Protein AF-A0AAD5GY73-F1 (afdb_monomer_lite)

Secondary structure (DSSP, 8-state):
-HHHHHHHHHHTT--HHHHHHHHHTT---HHHHHHHHHHHHHHHHTTTTTTT--------------------------------------------S----S-HHHHHHHHHHHHHHT-

Foldseek 3Di:
DLVVLLVVLVVVVDDSVVLVVCVVVVPDDPSVVSSVVVVVVVVVVVCDVPVPPPPPPPPPPDDDDDDDDDDDDDDPPPDDPPDDPPPPPPPPPDDDPDDDPDDPVVVVVVVVVVVVVVD

pLDDT: mean 73.03, std 24.09, range [31.12, 97.94]

Sequence (119 aa):
TDEDILLEVVKMGFDRDTLIESLRNRVQNEGTVAYYLLLDNRFRNSSGYLGAEFQKPMDGLNRNEAAALMMPQRPSAYMDYQGINIRSQVERKWALGLQSRAHPREIMTEVLKALQELN

Radius of gyration: 26.93 Å; chains: 1; bounding box: 74×23×63 Å

Organism: Ambrosia artemisiifolia (NCBI:txid4212)

InterPro domains:
  IPR015940 Ubiquitin-associated domain [PF00627] (2-37)
  IPR015940 Ubiquitin-associated domain [PS50030] (1-40)
  IPR028375 KA1 domain/Ssp2, C-terminal [SSF103243] (36-119)

Structure (mmCIF, N/CA/C/O backbone):
data_AF-A0AAD5GY73-F1
#
_entry.id   AF-A0AAD5GY73-F1
#
loop_
_atom_site.group_PDB
_atom_site.id
_atom_site.type_symbol
_atom_site.label_atom_id
_atom_site.label_alt_id
_atom_site.label_comp_id
_atom_site.label_asym_id
_atom_site.label_entity_id
_atom_site.label_seq_id
_atom_site.pdbx_PDB_ins_code
_atom_site.Cartn_x
_atom_site.Cartn_y
_atom_site.Cartn_z
_atom_site.occupancy
_atom_site.B_iso_or_equiv
_atom_site.auth_seq_id
_atom_site.auth_comp_id
_atom_site.auth_asym_id
_atom_site.auth_atom_id
_atom_site.pdbx_PDB_model_num
ATOM 1 N N . THR A 1 1 ? 16.796 6.023 -5.985 1.00 76.19 1 THR A N 1
ATOM 2 C CA . THR A 1 1 ? 16.312 7.192 -6.738 1.00 76.19 1 THR A CA 1
ATOM 3 C C . THR A 1 1 ? 15.272 6.761 -7.758 1.00 76.19 1 THR A C 1
ATOM 5 O O . THR A 1 1 ? 15.087 5.564 -7.952 1.00 76.19 1 THR A O 1
ATOM 8 N N . ASP A 1 2 ? 14.575 7.720 -8.370 1.00 83.56 2 ASP A N 1
ATOM 9 C CA . ASP A 1 2 ? 13.581 7.477 -9.428 1.00 83.56 2 ASP A CA 1
ATOM 10 C C . ASP A 1 2 ? 14.142 6.636 -10.591 1.00 83.56 2 ASP A C 1
ATOM 12 O O . ASP A 1 2 ? 13.517 5.681 -11.043 1.00 83.56 2 ASP A O 1
ATOM 16 N N . GLU A 1 3 ? 15.395 6.909 -10.965 1.00 89.00 3 GLU A N 1
ATOM 17 C CA . GLU A 1 3 ? 16.137 6.171 -11.994 1.00 89.00 3 GLU A CA 1
ATOM 18 C C . GLU A 1 3 ? 16.278 4.671 -11.695 1.00 89.00 3 GLU A C 1
ATOM 20 O O . GLU A 1 3 ? 16.225 3.864 -12.619 1.00 89.00 3 GLU A O 1
ATOM 25 N N . ASP A 1 4 ? 16.403 4.267 -10.424 1.00 90.06 4 ASP A N 1
ATOM 26 C CA . ASP A 1 4 ? 16.483 2.838 -10.081 1.00 90.06 4 ASP A CA 1
ATOM 27 C C . ASP A 1 4 ? 15.162 2.121 -10.388 1.00 90.06 4 ASP A C 1
ATOM 29 O O . ASP A 1 4 ? 15.168 0.984 -10.849 1.00 90.06 4 ASP A O 1
ATOM 33 N N . ILE A 1 5 ? 14.031 2.788 -10.127 1.00 90.94 5 ILE A N 1
ATOM 34 C CA . ILE A 1 5 ? 12.696 2.220 -10.355 1.00 90.94 5 ILE A CA 1
ATOM 35 C C . ILE A 1 5 ? 12.436 2.145 -11.857 1.00 90.94 5 ILE A C 1
ATOM 37 O O . ILE A 1 5 ? 11.963 1.124 -12.346 1.00 90.94 5 ILE A O 1
ATOM 41 N N . LEU A 1 6 ? 12.808 3.188 -12.606 1.00 93.75 6 LEU A N 1
ATOM 42 C CA . LEU A 1 6 ? 12.756 3.163 -14.068 1.00 93.75 6 LEU A CA 1
ATOM 43 C C . LEU A 1 6 ? 13.592 2.010 -14.634 1.00 93.75 6 LEU A C 1
ATOM 45 O O . LEU A 1 6 ? 13.108 1.272 -15.488 1.00 93.75 6 LEU A O 1
ATOM 49 N N . LEU A 1 7 ? 14.815 1.813 -14.134 1.00 94.25 7 LEU A N 1
ATOM 50 C CA . LEU A 1 7 ? 15.676 0.710 -14.559 1.00 94.25 7 LEU A CA 1
ATOM 51 C C . LEU A 1 7 ? 15.061 -0.659 -14.237 1.00 94.25 7 LEU A C 1
ATOM 53 O O . LEU A 1 7 ? 15.158 -1.584 -15.041 1.00 94.25 7 LEU A O 1
ATOM 57 N N . GLU A 1 8 ? 14.421 -0.795 -13.079 1.00 93.44 8 GLU A N 1
ATOM 58 C CA . GLU A 1 8 ? 13.760 -2.030 -12.664 1.00 93.44 8 GLU A CA 1
ATOM 59 C C . GLU A 1 8 ? 12.554 -2.364 -13.553 1.00 93.44 8 GLU A C 1
ATOM 61 O O . GLU A 1 8 ? 12.427 -3.503 -14.002 1.00 93.44 8 GLU A O 1
ATOM 66 N N . VAL A 1 9 ? 11.736 -1.368 -13.902 1.00 93.75 9 VAL A N 1
ATOM 67 C CA . VAL A 1 9 ? 10.637 -1.532 -14.866 1.00 93.75 9 VAL A CA 1
ATOM 68 C C . VAL A 1 9 ? 11.188 -1.899 -16.248 1.00 93.75 9 VAL A C 1
ATOM 70 O O . VAL A 1 9 ? 10.699 -2.831 -16.879 1.00 93.75 9 VAL A O 1
ATOM 73 N N . VAL A 1 10 ? 12.268 -1.260 -16.703 1.00 95.38 10 VAL A N 1
ATOM 74 C CA . VAL A 1 10 ? 12.910 -1.612 -17.983 1.00 95.38 10 VAL A CA 1
ATOM 75 C C . VAL A 1 10 ? 13.438 -3.052 -17.973 1.00 95.38 10 VAL A C 1
ATOM 77 O O . VAL A 1 10 ? 13.266 -3.791 -18.942 1.00 95.38 10 VA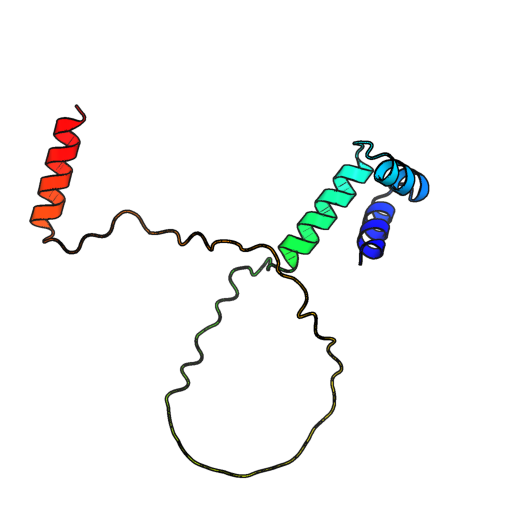L A O 1
ATOM 80 N N . LYS A 1 11 ? 14.006 -3.508 -16.851 1.00 95.38 11 LYS A N 1
ATOM 81 C CA . LYS A 1 11 ? 14.462 -4.896 -16.675 1.00 95.38 11 LYS A CA 1
ATOM 82 C C . LYS A 1 11 ? 13.317 -5.916 -16.745 1.00 95.38 11 LYS A C 1
ATOM 84 O O . LYS A 1 11 ? 13.561 -7.060 -17.123 1.00 95.38 11 LYS A O 1
ATOM 89 N N . MET A 1 12 ? 12.087 -5.521 -16.416 1.00 92.81 12 MET A N 1
ATOM 90 C CA . MET A 1 12 ? 10.889 -6.358 -16.576 1.00 92.81 12 MET A CA 1
ATOM 91 C C . MET A 1 12 ? 10.414 -6.466 -18.037 1.00 92.81 12 MET A C 1
ATOM 93 O O . MET A 1 12 ? 9.468 -7.201 -18.308 1.00 92.81 12 MET A O 1
ATOM 97 N N . GLY A 1 13 ? 11.082 -5.788 -18.976 1.00 93.81 13 GLY A N 1
ATOM 98 C CA . GLY A 1 13 ? 10.814 -5.878 -20.413 1.00 93.81 13 GLY A CA 1
ATOM 99 C C . GLY A 1 13 ? 10.043 -4.692 -20.990 1.00 93.81 13 GLY A C 1
ATOM 100 O O . GLY A 1 13 ? 9.653 -4.739 -22.154 1.00 93.81 13 GLY A O 1
ATOM 101 N N . PHE A 1 14 ? 9.823 -3.634 -20.208 1.00 95.50 14 PHE A N 1
ATOM 102 C CA . PHE A 1 14 ? 9.206 -2.407 -20.703 1.00 95.50 14 PHE A CA 1
ATOM 103 C C . PHE A 1 14 ? 10.235 -1.516 -21.411 1.00 95.50 14 PHE A C 1
ATOM 105 O O . PHE A 1 14 ? 11.370 -1.371 -20.959 1.00 95.50 14 PHE A O 1
ATOM 112 N N . ASP A 1 15 ? 9.830 -0.882 -22.510 1.00 96.06 15 ASP A N 1
ATOM 113 C CA . ASP A 1 15 ? 10.675 0.085 -23.209 1.00 96.06 15 ASP A CA 1
ATOM 114 C C . ASP A 1 15 ? 10.811 1.393 -22.412 1.00 96.06 15 ASP A C 1
ATOM 116 O O . ASP A 1 15 ? 9.823 1.940 -21.908 1.00 96.06 15 ASP A O 1
ATOM 120 N N . ARG A 1 16 ? 12.042 1.907 -22.308 1.00 94.19 16 ARG A N 1
ATOM 121 C CA . ARG A 1 16 ? 12.352 3.083 -21.483 1.00 94.19 16 ARG A CA 1
ATOM 122 C C . ARG A 1 16 ? 11.715 4.349 -22.042 1.00 94.19 16 ARG A C 1
ATOM 124 O O . ARG A 1 16 ? 11.137 5.122 -21.279 1.00 94.19 16 ARG A O 1
ATOM 131 N N . ASP A 1 17 ? 11.836 4.570 -23.344 1.00 95.44 17 ASP A N 1
ATOM 132 C CA . ASP A 1 17 ? 11.387 5.810 -23.977 1.00 95.44 17 ASP A CA 1
ATOM 133 C C . ASP A 1 17 ? 9.856 5.892 -23.957 1.00 95.44 17 ASP A C 1
ATOM 135 O O . ASP A 1 17 ? 9.285 6.908 -23.549 1.00 95.44 17 ASP A O 1
ATOM 139 N N . THR A 1 18 ? 9.198 4.768 -24.247 1.00 94.38 18 THR A N 1
ATOM 140 C CA . THR A 1 18 ? 7.744 4.605 -24.143 1.00 94.38 18 THR A CA 1
ATOM 141 C C . THR A 1 18 ? 7.252 4.812 -22.709 1.00 94.38 18 THR A C 1
ATOM 143 O O . THR A 1 18 ? 6.242 5.487 -22.488 1.00 94.38 18 THR A O 1
ATOM 146 N N . LEU A 1 19 ? 7.954 4.265 -21.707 1.00 94.75 19 LEU A N 1
ATOM 147 C CA . LEU A 1 19 ? 7.605 4.450 -20.296 1.00 94.75 19 LEU A CA 1
ATOM 148 C C . LEU A 1 19 ? 7.707 5.921 -19.877 1.00 94.75 19 LEU A C 1
ATOM 150 O O . LEU A 1 19 ? 6.789 6.440 -19.242 1.00 94.75 19 LEU A O 1
ATOM 154 N N . ILE A 1 20 ? 8.788 6.608 -20.249 1.00 95.12 20 ILE A N 1
ATOM 155 C CA . ILE A 1 20 ? 9.002 8.023 -19.912 1.00 95.12 20 ILE A CA 1
ATOM 156 C C . ILE A 1 20 ? 7.937 8.904 -20.561 1.00 95.12 20 ILE A C 1
ATOM 158 O O . ILE A 1 20 ? 7.370 9.777 -19.898 1.00 95.12 20 ILE A O 1
ATOM 162 N N . GLU A 1 21 ? 7.627 8.667 -21.835 1.00 96.44 21 GLU A N 1
ATOM 163 C CA . GLU A 1 21 ? 6.556 9.378 -22.530 1.00 96.44 21 GLU A CA 1
ATOM 164 C C . GLU A 1 21 ? 5.202 9.142 -21.848 1.00 96.44 21 GLU A C 1
ATOM 166 O O . GLU A 1 21 ? 4.450 10.087 -21.596 1.00 96.44 21 GLU A O 1
ATOM 171 N N . SER A 1 22 ? 4.924 7.897 -21.462 1.00 96.12 22 SER A N 1
ATOM 172 C CA . SER A 1 22 ? 3.695 7.524 -20.759 1.00 96.12 22 SER A CA 1
ATOM 173 C C . SER A 1 22 ? 3.575 8.203 -19.395 1.00 96.12 22 SER A C 1
ATOM 175 O O . SER A 1 22 ? 2.512 8.731 -19.065 1.00 96.12 22 SER A O 1
ATOM 177 N N . LEU A 1 23 ? 4.664 8.254 -18.621 1.00 94.81 23 LEU A N 1
ATOM 178 C CA . LEU A 1 23 ? 4.715 8.946 -17.330 1.00 94.81 23 LEU A CA 1
ATOM 179 C C . LEU A 1 23 ? 4.522 10.458 -17.496 1.00 94.81 23 LEU A C 1
ATOM 181 O O . LEU A 1 23 ? 3.749 11.066 -16.751 1.00 94.81 23 LEU A O 1
ATOM 185 N N . ARG A 1 24 ? 5.163 11.064 -18.504 1.00 95.19 24 ARG A N 1
ATOM 186 C CA . ARG A 1 24 ? 5.027 12.496 -18.810 1.00 95.19 24 ARG A CA 1
ATOM 187 C C . ARG A 1 24 ? 3.596 12.860 -19.203 1.00 95.19 24 ARG A C 1
ATOM 189 O O . ARG A 1 24 ? 3.081 13.882 -18.752 1.00 95.19 24 ARG A O 1
ATOM 196 N N . ASN A 1 25 ? 2.955 12.011 -20.001 1.00 95.88 25 ASN A N 1
ATOM 197 C CA . ASN A 1 25 ? 1.593 12.208 -20.496 1.00 95.88 25 ASN A CA 1
ATOM 198 C C . ASN A 1 25 ? 0.511 11.679 -19.534 1.00 95.88 25 ASN A C 1
ATOM 200 O O . ASN A 1 25 ? -0.675 11.814 -19.824 1.00 95.88 25 ASN A O 1
ATOM 204 N N . ARG A 1 26 ? 0.899 11.098 -18.385 1.00 91.69 26 ARG A N 1
ATOM 205 C CA . ARG A 1 26 ? 0.002 10.467 -17.395 1.00 91.69 26 ARG A CA 1
ATOM 206 C C . ARG A 1 26 ? -0.922 9.401 -17.999 1.00 91.69 26 ARG A C 1
ATOM 208 O O . ARG A 1 26 ? -2.068 9.246 -17.577 1.00 91.69 26 ARG A O 1
ATOM 215 N N . VAL A 1 27 ? -0.419 8.668 -18.987 1.00 94.94 27 VAL A N 1
ATOM 216 C CA . VAL A 1 27 ? -1.139 7.565 -19.630 1.00 94.94 27 VAL A CA 1
ATOM 217 C C . VAL A 1 27 ? -1.165 6.373 -18.680 1.00 94.94 27 VAL A C 1
ATOM 219 O O . VAL A 1 27 ? -0.131 5.996 -18.147 1.00 94.94 27 VAL A O 1
ATOM 222 N N . GLN A 1 28 ? -2.334 5.765 -18.478 1.00 93.31 28 GLN A N 1
ATOM 223 C CA . GLN A 1 28 ? -2.477 4.572 -17.642 1.00 93.31 28 GLN A CA 1
ATOM 224 C C . GLN A 1 28 ? -2.273 3.308 -18.478 1.00 93.31 28 GLN A C 1
ATOM 226 O O . GLN A 1 28 ? -3.211 2.774 -19.064 1.00 93.31 28 GLN A O 1
ATOM 231 N N . ASN A 1 29 ? -1.034 2.839 -18.538 1.00 93.94 29 ASN A N 1
ATOM 232 C CA . ASN A 1 29 ? -0.668 1.568 -19.161 1.00 93.94 29 ASN A CA 1
ATOM 233 C C . ASN A 1 29 ? 0.101 0.671 -18.183 1.00 93.94 29 ASN A C 1
ATOM 235 O O . ASN A 1 29 ? 0.492 1.107 -17.098 1.00 93.94 29 ASN A O 1
ATOM 239 N N . GLU A 1 30 ? 0.331 -0.580 -18.576 1.00 95.38 30 GLU A N 1
ATOM 240 C CA . GLU A 1 30 ? 0.990 -1.591 -17.739 1.00 95.38 30 GLU A CA 1
ATOM 241 C C . GLU A 1 30 ? 2.347 -1.118 -17.190 1.00 95.38 30 GLU A C 1
ATOM 243 O O . GLU A 1 30 ? 2.632 -1.328 -16.013 1.00 95.38 30 GLU A O 1
ATOM 248 N N . GLY A 1 31 ? 3.135 -0.389 -17.991 1.00 93.88 31 GLY A N 1
ATOM 249 C CA . GLY A 1 31 ? 4.429 0.156 -17.570 1.00 93.88 31 GLY A CA 1
ATOM 250 C C . GLY A 1 31 ? 4.306 1.219 -16.475 1.00 93.88 31 GLY A C 1
ATOM 251 O O . GLY A 1 31 ? 5.016 1.166 -15.471 1.00 93.88 31 GLY A O 1
ATOM 252 N N . THR A 1 32 ? 3.369 2.162 -16.613 1.00 95.38 32 THR A N 1
ATOM 253 C CA . THR A 1 32 ? 3.127 3.180 -15.571 1.00 95.38 32 THR A CA 1
ATOM 254 C C . THR A 1 32 ? 2.554 2.584 -14.288 1.00 95.38 32 THR A C 1
ATOM 256 O O . THR A 1 32 ? 2.917 3.021 -13.196 1.00 95.38 32 THR A O 1
ATOM 259 N N . VAL A 1 33 ? 1.704 1.556 -14.397 1.00 95.12 33 VAL A N 1
ATOM 260 C CA . VAL A 1 33 ? 1.183 0.827 -13.234 1.00 95.12 33 VAL A CA 1
ATOM 261 C C . VAL A 1 33 ? 2.325 0.109 -12.516 1.00 95.12 33 VAL A C 1
ATOM 263 O O . VAL A 1 33 ? 2.457 0.259 -11.303 1.00 95.12 33 VAL A O 1
ATOM 266 N N . ALA A 1 34 ? 3.190 -0.598 -13.250 1.00 94.50 34 ALA A N 1
ATOM 267 C CA . ALA A 1 34 ? 4.370 -1.251 -12.687 1.00 94.50 34 ALA A CA 1
ATOM 268 C C . ALA A 1 34 ? 5.297 -0.247 -11.980 1.00 94.50 34 ALA A C 1
ATOM 270 O O . ALA A 1 34 ? 5.700 -0.480 -10.839 1.00 94.50 34 ALA A O 1
ATOM 271 N N . TYR A 1 35 ? 5.561 0.903 -12.607 1.00 94.44 35 TYR 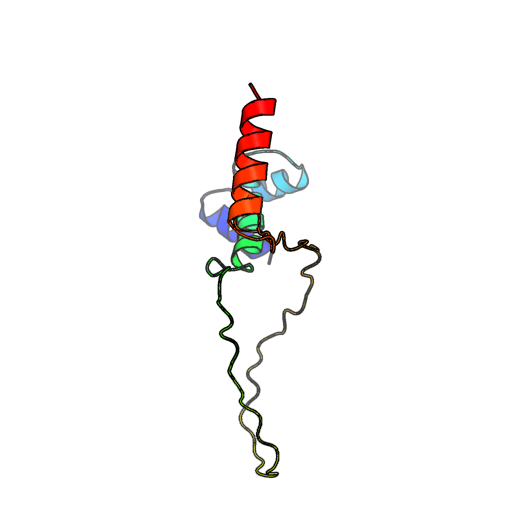A N 1
ATOM 272 C CA . TYR A 1 35 ? 6.355 1.983 -12.018 1.00 94.44 35 TYR A CA 1
ATOM 273 C C . TYR A 1 35 ? 5.764 2.484 -10.691 1.00 94.44 35 TYR A C 1
ATOM 275 O O . TYR A 1 35 ? 6.471 2.531 -9.684 1.00 94.44 35 TYR A O 1
ATOM 283 N N . TYR A 1 36 ? 4.468 2.815 -10.647 1.00 92.62 36 TYR A N 1
ATOM 284 C CA . TYR A 1 36 ? 3.849 3.329 -9.421 1.00 92.62 36 TYR A CA 1
ATOM 285 C C . TYR A 1 36 ? 3.738 2.273 -8.318 1.00 92.62 36 TYR A C 1
ATOM 287 O O . TYR A 1 36 ? 3.864 2.613 -7.142 1.00 92.62 36 TYR A O 1
ATOM 295 N N . LEU A 1 37 ? 3.544 1.001 -8.676 1.00 91.44 37 LEU A N 1
ATOM 296 C CA . LEU A 1 37 ? 3.559 -0.099 -7.712 1.00 91.44 37 LEU A CA 1
ATOM 297 C C . LEU A 1 37 ? 4.943 -0.277 -7.082 1.00 91.44 37 LEU A C 1
ATOM 299 O O . LEU A 1 37 ? 5.033 -0.396 -5.863 1.00 91.44 37 LEU A O 1
ATOM 303 N N . LEU A 1 38 ? 6.016 -0.253 -7.878 1.00 89.88 38 LEU A N 1
ATOM 304 C CA . LEU A 1 38 ? 7.388 -0.323 -7.363 1.00 89.88 38 LEU A CA 1
ATOM 305 C C . LEU A 1 38 ? 7.748 0.913 -6.534 1.00 89.88 38 LEU A C 1
ATOM 307 O O . LEU A 1 38 ? 8.400 0.793 -5.496 1.00 89.88 38 LEU A O 1
ATOM 311 N N . LEU A 1 39 ? 7.274 2.091 -6.945 1.00 87.94 39 LEU A N 1
ATOM 312 C CA . LEU A 1 39 ? 7.429 3.326 -6.186 1.00 87.94 39 LEU A CA 1
ATOM 313 C C . LEU A 1 39 ? 6.766 3.217 -4.804 1.00 87.94 39 LEU A C 1
ATOM 315 O O . LEU A 1 39 ? 7.439 3.445 -3.798 1.00 87.94 39 LEU A O 1
ATOM 319 N N . ASP A 1 40 ? 5.492 2.813 -4.730 1.00 84.06 40 ASP A N 1
ATOM 320 C CA . ASP A 1 40 ? 4.779 2.607 -3.456 1.00 84.06 40 ASP A CA 1
ATOM 321 C C . ASP A 1 40 ? 5.441 1.514 -2.606 1.00 84.06 40 ASP A C 1
ATOM 323 O O . ASP A 1 40 ? 5.641 1.690 -1.402 1.00 84.06 40 ASP A O 1
ATOM 327 N N . ASN A 1 41 ? 5.866 0.418 -3.242 1.00 81.31 41 ASN A N 1
ATOM 328 C CA . ASN A 1 41 ? 6.567 -0.679 -2.587 1.00 81.31 41 ASN A CA 1
ATOM 329 C C . ASN A 1 41 ? 7.887 -0.206 -1.967 1.00 81.31 41 ASN A C 1
ATOM 331 O O . ASN A 1 41 ? 8.171 -0.548 -0.830 1.00 81.31 41 ASN A O 1
ATOM 335 N N . ARG A 1 42 ? 8.659 0.660 -2.629 1.00 77.75 42 ARG A N 1
ATOM 336 C CA . ARG A 1 42 ? 9.903 1.195 -2.057 1.00 77.75 42 ARG A CA 1
ATOM 337 C C . ARG A 1 42 ? 9.654 2.062 -0.823 1.00 77.75 42 ARG A C 1
ATOM 339 O O . ARG A 1 42 ? 10.420 1.962 0.131 1.00 77.75 42 ARG A O 1
ATOM 346 N N . PHE A 1 43 ? 8.583 2.860 -0.811 1.00 67.69 43 PHE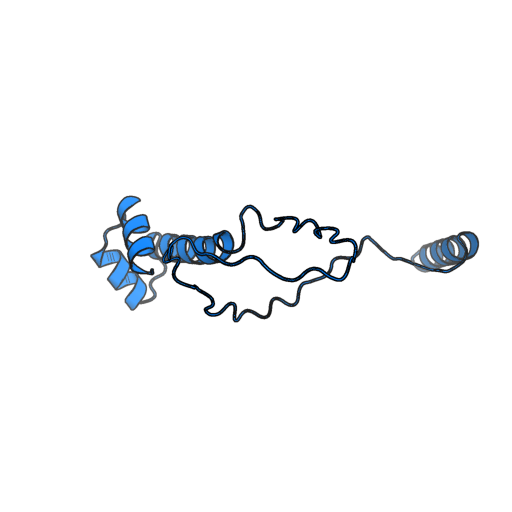 A N 1
ATOM 347 C CA . PHE A 1 43 ? 8.178 3.644 0.365 1.00 67.69 43 PHE A CA 1
ATOM 348 C C . PHE A 1 43 ? 7.595 2.781 1.494 1.00 67.69 43 PHE A C 1
ATOM 350 O O . PHE A 1 43 ? 7.719 3.133 2.667 1.00 67.69 43 PHE A O 1
ATOM 357 N N . ARG A 1 44 ? 6.977 1.641 1.166 1.00 62.94 44 ARG A N 1
ATOM 358 C CA . ARG A 1 44 ? 6.516 0.648 2.147 1.00 62.94 44 ARG A CA 1
ATOM 359 C C . ARG A 1 44 ? 7.633 -0.258 2.654 1.00 62.94 44 ARG A C 1
ATOM 361 O O . ARG A 1 44 ? 7.600 -0.640 3.812 1.00 62.94 44 ARG A O 1
ATOM 368 N N . ASN A 1 45 ? 8.630 -0.574 1.839 1.00 53.03 45 ASN A N 1
ATOM 369 C CA . ASN A 1 45 ? 9.721 -1.478 2.198 1.00 53.03 45 ASN A CA 1
ATOM 370 C C . ASN A 1 45 ? 10.832 -0.764 2.972 1.00 53.03 45 ASN A C 1
ATOM 372 O O . ASN A 1 45 ? 11.513 -1.412 3.763 1.00 53.03 45 ASN A O 1
ATOM 376 N N . SER A 1 46 ? 10.985 0.558 2.815 1.00 50.91 46 SER A N 1
ATOM 377 C CA . SER A 1 46 ? 11.703 1.380 3.802 1.00 50.91 46 SER A CA 1
ATOM 378 C C . SER A 1 46 ? 10.924 1.521 5.117 1.00 50.91 46 SER A C 1
ATOM 380 O O . SER A 1 46 ? 11.523 1.777 6.154 1.00 50.91 46 SER A O 1
ATOM 382 N N . SER A 1 47 ? 9.611 1.269 5.098 1.00 51.19 47 SER A N 1
ATOM 383 C CA . SER A 1 47 ? 8.771 1.012 6.272 1.00 51.19 47 SER A CA 1
ATOM 384 C C . SER A 1 47 ? 8.683 -0.495 6.564 1.00 51.19 47 SER A C 1
ATOM 386 O O . SER A 1 47 ? 7.600 -1.011 6.810 1.00 51.19 47 SER A O 1
ATOM 388 N N . GLY A 1 48 ? 9.810 -1.209 6.501 1.00 49.81 48 GLY A N 1
ATOM 389 C CA . GLY A 1 48 ? 9.960 -2.562 7.029 1.00 49.81 48 GLY A CA 1
ATOM 390 C C . GLY A 1 48 ? 8.952 -3.600 6.510 1.00 49.81 48 GLY A C 1
ATOM 391 O O . GLY A 1 48 ? 7.841 -3.752 7.010 1.00 49.81 48 GLY A O 1
ATOM 392 N N . TYR A 1 49 ? 9.423 -4.521 5.671 1.00 49.38 49 TYR A N 1
ATOM 393 C CA . TYR A 1 49 ? 8.894 -5.898 5.715 1.00 49.38 49 TYR A CA 1
ATOM 394 C C . TYR A 1 49 ? 9.168 -6.561 7.092 1.00 49.38 49 TYR A C 1
ATOM 396 O O . TYR A 1 49 ? 8.604 -7.594 7.440 1.00 49.38 49 TYR A O 1
ATOM 404 N N . LEU A 1 50 ? 9.992 -5.889 7.904 1.00 48.53 50 LEU A N 1
ATOM 405 C CA . LEU A 1 50 ? 10.090 -5.960 9.355 1.00 48.53 50 LEU A CA 1
ATOM 406 C C . LEU A 1 50 ? 9.428 -4.724 10.011 1.00 48.53 50 LEU A C 1
ATOM 408 O O . LEU A 1 50 ? 9.999 -4.091 10.882 1.00 48.53 50 LEU A O 1
ATOM 412 N N . GLY A 1 51 ? 8.211 -4.339 9.618 1.00 50.66 51 GLY A N 1
ATOM 413 C CA . GLY A 1 51 ? 7.465 -3.221 10.232 1.00 50.66 51 GLY A CA 1
ATOM 414 C C . GLY A 1 51 ? 7.114 -3.462 11.709 1.00 50.66 51 GLY A C 1
ATOM 415 O O . GLY A 1 51 ? 6.500 -2.626 12.363 1.00 50.66 51 GLY A O 1
ATOM 416 N N . ALA A 1 52 ? 7.517 -4.624 12.224 1.00 54.62 52 ALA A N 1
ATOM 417 C CA . ALA A 1 52 ? 7.645 -4.957 13.626 1.00 54.62 52 ALA A CA 1
ATOM 418 C C . ALA A 1 52 ? 9.107 -5.310 13.953 1.00 54.62 52 ALA A C 1
ATOM 420 O O . ALA A 1 52 ? 9.388 -6.383 14.487 1.00 54.62 52 ALA A O 1
ATOM 421 N N . GLU A 1 53 ? 10.070 -4.441 13.658 1.00 50.84 53 GLU A N 1
ATOM 422 C CA . GLU A 1 53 ? 11.285 -4.446 14.461 1.00 50.84 53 GLU A CA 1
ATOM 423 C C . GLU A 1 53 ? 10.888 -4.009 15.864 1.00 50.84 53 GLU A C 1
ATOM 425 O O . GLU A 1 53 ? 10.744 -2.830 16.180 1.00 50.84 53 GLU A O 1
ATOM 430 N N . PHE A 1 54 ? 10.609 -5.015 16.694 1.00 52.91 54 PHE A N 1
ATOM 431 C CA . PHE A 1 54 ? 10.442 -4.854 18.123 1.00 52.91 54 PHE A CA 1
ATOM 432 C C . PHE A 1 54 ? 11.751 -4.240 18.621 1.00 52.91 54 PHE A C 1
ATOM 434 O O . PHE A 1 54 ? 12.746 -4.942 18.816 1.00 52.91 54 PHE A O 1
ATOM 441 N N . GLN A 1 55 ? 11.778 -2.918 18.788 1.00 52.59 55 GLN A N 1
ATOM 442 C CA . GLN A 1 55 ? 12.814 -2.260 19.564 1.00 52.59 55 GLN A CA 1
ATOM 443 C C . GLN A 1 55 ? 12.625 -2.759 20.988 1.00 52.59 55 GLN A C 1
ATOM 445 O O . GLN A 1 55 ? 11.829 -2.222 21.756 1.00 52.59 55 GLN A O 1
ATOM 450 N N . LYS A 1 56 ? 13.296 -3.869 21.312 1.00 49.66 56 LYS A N 1
ATOM 451 C CA . LYS A 1 56 ? 13.394 -4.353 22.679 1.00 49.66 56 LYS A CA 1
ATOM 452 C C . LYS A 1 56 ? 13.898 -3.159 23.489 1.00 49.66 56 LYS A C 1
ATOM 454 O O . LYS A 1 56 ? 14.995 -2.688 23.177 1.00 49.66 56 LYS A O 1
ATOM 459 N N . PRO A 1 57 ? 13.124 -2.629 24.455 1.00 57.62 57 PRO A N 1
ATOM 460 C CA . PRO A 1 57 ? 13.658 -1.618 25.343 1.00 57.62 57 PRO A CA 1
ATOM 461 C C . PRO A 1 57 ? 14.902 -2.249 25.959 1.00 57.62 57 PRO A C 1
ATOM 463 O O . PRO A 1 57 ? 14.826 -3.306 26.587 1.00 57.62 57 PRO A O 1
ATOM 466 N N . MET A 1 58 ? 16.074 -1.689 25.657 1.00 47.81 58 MET A N 1
ATOM 467 C CA . MET A 1 58 ? 17.263 -2.030 26.414 1.00 47.81 58 MET A CA 1
ATOM 468 C C . MET A 1 58 ? 16.931 -1.589 27.827 1.00 47.81 58 MET A C 1
ATOM 470 O O . MET A 1 58 ? 16.848 -0.390 28.095 1.00 47.81 58 MET A O 1
ATOM 474 N N . ASP A 1 59 ? 16.666 -2.562 28.694 1.00 47.88 59 ASP A N 1
ATOM 475 C CA . ASP A 1 59 ? 16.618 -2.383 30.134 1.00 47.88 59 ASP A CA 1
ATOM 476 C C . ASP A 1 59 ? 18.011 -1.919 30.582 1.00 47.88 59 ASP A C 1
ATOM 478 O O . ASP A 1 59 ? 18.847 -2.683 31.060 1.00 47.88 59 ASP A O 1
ATOM 482 N N . GLY A 1 60 ? 18.291 -0.637 30.360 1.00 43.41 60 GLY A N 1
ATOM 483 C CA . GLY A 1 60 ? 19.398 0.090 30.944 1.00 43.41 60 GLY A CA 1
ATOM 484 C C . GLY A 1 60 ? 19.003 0.437 32.364 1.00 43.41 60 GLY A C 1
ATOM 485 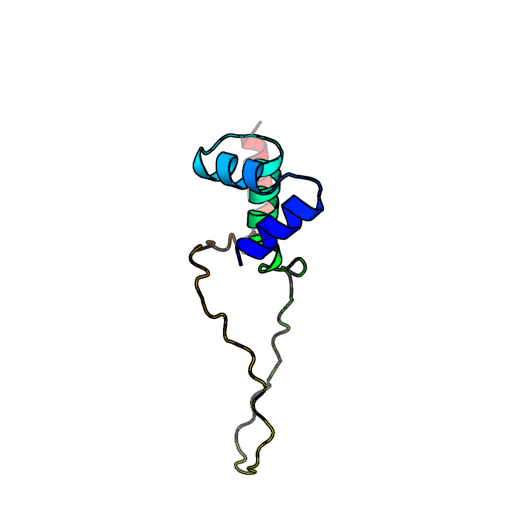O O . GLY A 1 60 ? 18.611 1.567 32.650 1.00 43.41 60 GLY A O 1
ATOM 486 N N . LEU A 1 61 ? 19.055 -0.565 33.241 1.00 41.16 61 LEU A N 1
ATOM 487 C CA . LEU A 1 61 ? 18.997 -0.353 34.675 1.00 41.16 61 LEU A CA 1
ATOM 488 C C . LEU A 1 61 ? 20.044 0.710 35.040 1.00 41.16 61 LEU A C 1
ATOM 490 O O . LEU A 1 61 ? 21.241 0.543 34.819 1.00 41.16 61 LEU A O 1
ATOM 494 N N . ASN A 1 62 ? 19.541 1.817 35.569 1.00 44.25 62 ASN A N 1
ATOM 495 C CA . ASN A 1 62 ? 20.264 2.963 36.093 1.00 44.25 62 ASN A CA 1
ATOM 496 C C . ASN A 1 62 ? 21.488 2.557 36.941 1.00 44.25 62 ASN A C 1
ATOM 498 O O . ASN A 1 62 ? 21.336 1.867 37.951 1.00 44.25 62 ASN A O 1
ATOM 502 N N . ARG A 1 63 ? 22.684 3.048 36.586 1.00 32.28 63 ARG A N 1
ATOM 503 C CA . ARG A 1 63 ? 23.756 3.277 37.562 1.00 32.28 63 ARG A CA 1
ATOM 504 C C . ARG A 1 63 ? 24.676 4.404 37.103 1.00 32.28 63 ARG A C 1
ATOM 506 O O . ARG A 1 63 ? 25.430 4.270 36.146 1.00 32.28 63 ARG A O 1
ATOM 513 N N . ASN A 1 64 ? 24.580 5.511 37.821 1.00 36.28 64 ASN A N 1
ATOM 514 C CA . ASN A 1 64 ? 25.444 6.674 37.714 1.00 36.28 64 ASN A CA 1
ATOM 515 C C . ASN A 1 64 ? 26.924 6.315 37.973 1.00 36.28 64 ASN A C 1
ATOM 517 O O . ASN A 1 64 ? 27.213 5.442 38.790 1.00 36.28 64 ASN A O 1
ATOM 521 N N . GLU A 1 65 ? 27.803 7.092 37.330 1.00 36.75 65 GLU A N 1
ATOM 522 C CA . GLU A 1 65 ? 29.238 7.298 37.607 1.00 36.75 65 GLU A CA 1
ATOM 523 C C . GLU A 1 65 ? 30.241 6.217 37.161 1.00 36.75 65 GLU A C 1
ATOM 525 O O . GLU A 1 65 ? 30.474 5.228 37.845 1.00 36.75 65 GLU A O 1
ATOM 530 N N . ALA A 1 66 ? 30.956 6.500 36.065 1.00 31.12 66 ALA A N 1
ATOM 531 C CA . ALA A 1 66 ? 32.422 6.601 36.076 1.00 31.12 66 ALA A CA 1
ATOM 532 C C . ALA A 1 66 ? 32.920 7.196 34.750 1.00 31.12 66 ALA A C 1
ATOM 534 O O . ALA A 1 66 ? 32.648 6.688 33.664 1.00 31.12 66 ALA A O 1
ATOM 535 N N . ALA A 1 67 ? 33.636 8.310 34.863 1.00 33.47 67 ALA A N 1
ATOM 536 C CA . ALA A 1 67 ? 34.315 8.982 33.773 1.00 33.47 67 ALA A CA 1
ATOM 537 C C . ALA A 1 67 ? 35.497 8.160 33.227 1.00 33.47 67 ALA A C 1
ATOM 539 O O . ALA A 1 67 ? 36.082 7.346 33.935 1.00 33.47 67 ALA A O 1
ATOM 540 N N . ALA A 1 68 ? 35.892 8.528 32.005 1.00 34.28 68 ALA A N 1
ATOM 541 C CA . ALA A 1 68 ? 37.144 8.208 31.324 1.00 34.28 68 ALA A CA 1
ATOM 542 C C . ALA A 1 68 ? 37.297 6.766 30.809 1.00 34.28 68 ALA A C 1
ATOM 544 O O . ALA A 1 68 ? 37.532 5.832 31.561 1.00 34.28 68 ALA A O 1
ATOM 545 N N . LEU A 1 69 ? 37.298 6.613 29.481 1.00 34.28 69 LEU A N 1
ATOM 546 C CA . LEU A 1 69 ? 38.544 6.474 28.720 1.00 34.28 69 LEU A CA 1
ATOM 547 C C . LEU A 1 69 ? 38.281 6.742 27.229 1.00 34.28 69 LEU A C 1
ATOM 549 O O . LEU A 1 69 ? 37.357 6.218 26.615 1.00 34.28 69 LEU A O 1
ATOM 553 N N . MET A 1 70 ? 39.106 7.627 26.681 1.00 31.92 70 MET A N 1
ATOM 554 C CA . MET A 1 70 ? 39.148 8.043 25.285 1.00 31.92 70 MET A CA 1
ATOM 555 C C . MET A 1 70 ? 39.710 6.918 24.401 1.00 31.92 70 MET A C 1
ATOM 557 O O . MET A 1 70 ? 40.635 6.236 24.835 1.00 31.92 70 MET A O 1
ATOM 561 N N . MET A 1 71 ? 39.237 6.811 23.151 1.00 36.03 71 MET A N 1
ATOM 562 C CA . MET A 1 71 ? 40.029 6.893 21.896 1.00 36.03 71 MET A CA 1
ATOM 563 C C . MET A 1 71 ? 39.415 6.098 20.711 1.00 36.03 71 MET A C 1
ATOM 565 O O . MET A 1 71 ? 38.595 5.208 20.921 1.00 36.03 71 MET A O 1
ATOM 569 N N . PRO A 1 72 ? 39.738 6.473 19.451 1.00 43.69 72 PRO A N 1
ATOM 570 C CA . PRO A 1 72 ? 38.784 6.577 18.346 1.00 43.69 72 PRO A CA 1
ATOM 571 C C . PRO A 1 72 ? 39.005 5.534 17.241 1.00 43.69 72 PRO A C 1
ATOM 573 O O . PRO A 1 72 ? 40.140 5.158 16.951 1.00 43.69 72 PRO A O 1
ATOM 576 N N . GLN A 1 73 ? 37.940 5.122 16.545 1.00 34.09 73 GLN A N 1
ATOM 577 C CA . GLN A 1 73 ? 38.055 4.274 15.352 1.00 34.09 73 GLN A CA 1
ATOM 578 C C . GLN A 1 73 ? 37.014 4.652 14.276 1.00 34.09 73 GLN A C 1
ATOM 580 O O . GLN A 1 73 ? 35.838 4.340 14.408 1.00 34.09 73 GLN A O 1
ATOM 585 N N . ARG A 1 74 ? 37.531 5.273 13.202 1.00 37.59 74 ARG A N 1
ATOM 586 C CA . ARG A 1 74 ? 37.061 5.385 11.797 1.00 37.59 74 ARG A CA 1
ATOM 587 C C . ARG A 1 74 ? 35.692 6.020 11.450 1.00 37.59 74 ARG A C 1
ATOM 589 O O . ARG A 1 74 ? 34.659 5.579 11.939 1.00 37.59 74 ARG A O 1
ATOM 596 N N . PRO A 1 75 ? 35.651 6.946 10.463 1.00 37.75 75 PRO A N 1
ATOM 597 C CA . PRO A 1 75 ? 34.402 7.399 9.862 1.00 37.75 75 PRO A CA 1
ATOM 598 C C . PRO A 1 75 ? 33.900 6.354 8.853 1.00 37.75 75 PRO A C 1
ATOM 600 O O . PRO A 1 75 ? 34.427 6.231 7.749 1.00 37.75 75 PRO A O 1
ATOM 603 N N . SER A 1 76 ? 32.875 5.592 9.233 1.00 36.84 76 SER A N 1
ATOM 604 C CA . SER A 1 76 ? 32.008 4.929 8.259 1.00 36.84 76 SER A CA 1
ATOM 605 C C . SER A 1 76 ? 31.009 5.972 7.772 1.00 36.84 76 SER A C 1
ATOM 607 O O . SER A 1 76 ? 30.120 6.382 8.517 1.00 36.84 76 SER A O 1
ATOM 609 N N . ALA A 1 77 ? 31.214 6.461 6.551 1.00 40.59 77 ALA A N 1
ATOM 610 C CA . ALA A 1 77 ? 30.303 7.363 5.864 1.00 40.59 77 ALA A CA 1
ATOM 611 C C . ALA A 1 77 ? 29.005 6.616 5.520 1.00 40.59 77 ALA A C 1
ATOM 613 O O . ALA A 1 77 ? 28.823 6.135 4.405 1.00 40.59 77 ALA A O 1
ATOM 614 N N . TYR A 1 78 ? 28.109 6.498 6.497 1.00 41.72 78 TYR A N 1
ATOM 615 C CA . TYR A 1 78 ? 26.709 6.191 6.250 1.00 41.72 78 TYR A CA 1
ATOM 616 C C . TYR A 1 78 ? 25.999 7.531 6.093 1.00 41.72 78 TYR A C 1
ATOM 618 O O . TYR A 1 78 ? 25.821 8.263 7.064 1.00 41.72 78 TYR A O 1
ATOM 626 N N . MET A 1 79 ? 25.693 7.892 4.846 1.00 44.06 79 MET A N 1
ATOM 627 C CA . MET A 1 79 ? 24.891 9.072 4.560 1.00 44.06 79 MET A CA 1
ATOM 628 C C . MET A 1 79 ? 23.532 8.923 5.236 1.00 44.06 79 MET A C 1
ATOM 630 O O . MET A 1 79 ? 22.768 7.992 4.980 1.00 44.06 79 MET A O 1
ATOM 634 N N . ASP A 1 80 ? 23.315 9.874 6.125 1.00 39.69 80 ASP A N 1
ATOM 635 C CA . ASP A 1 80 ? 22.100 10.212 6.821 1.00 39.69 80 ASP A CA 1
ATOM 636 C C . ASP A 1 80 ? 20.970 10.466 5.812 1.00 39.69 80 ASP A C 1
ATOM 638 O O . ASP A 1 80 ? 21.003 11.420 5.036 1.00 39.69 80 ASP A O 1
ATOM 642 N N . TYR A 1 81 ? 19.973 9.584 5.801 1.00 46.41 81 TYR A N 1
ATOM 643 C CA . TYR A 1 81 ? 18.666 9.874 5.216 1.00 46.41 81 TYR A CA 1
ATOM 644 C C . TYR A 1 81 ? 17.665 10.156 6.344 1.00 46.41 81 TYR A C 1
ATOM 646 O O . TYR A 1 81 ? 16.575 9.589 6.391 1.00 46.41 81 TYR A O 1
ATOM 654 N N . GLN A 1 82 ? 18.001 11.070 7.257 1.00 49.59 82 GLN A N 1
ATOM 655 C CA . GLN A 1 82 ? 17.003 11.875 7.958 1.00 49.59 82 GLN A CA 1
ATOM 656 C C . GLN A 1 82 ? 16.369 12.845 6.959 1.00 49.59 82 GLN A C 1
ATOM 658 O O . GLN A 1 82 ? 16.725 14.014 6.845 1.00 49.59 82 GLN A O 1
ATOM 663 N N . GLY A 1 83 ? 15.420 12.331 6.182 1.00 42.03 83 GLY A N 1
ATOM 664 C CA . GLY A 1 83 ? 14.765 13.097 5.138 1.00 42.03 83 GLY A CA 1
ATOM 665 C C . GLY A 1 83 ? 13.351 12.613 4.885 1.00 42.03 83 GLY A C 1
ATOM 666 O O . GLY A 1 83 ? 13.124 11.788 4.011 1.00 42.03 83 GLY A O 1
ATOM 667 N N . ILE A 1 84 ? 12.401 13.235 5.588 1.00 46.09 84 ILE A N 1
ATOM 668 C CA . ILE A 1 84 ? 11.023 13.413 5.114 1.00 46.09 84 ILE A CA 1
ATOM 669 C C . ILE A 1 84 ? 10.171 12.132 5.185 1.00 46.09 84 ILE A C 1
ATOM 671 O O . ILE A 1 84 ? 9.603 11.671 4.199 1.00 46.09 84 ILE A O 1
ATOM 675 N N . ASN A 1 85 ? 9.940 11.627 6.401 1.00 47.31 85 ASN A N 1
ATOM 676 C CA . ASN A 1 85 ? 8.682 10.931 6.685 1.00 47.31 85 ASN A CA 1
ATOM 677 C C . ASN A 1 85 ? 7.587 11.981 6.962 1.00 47.31 85 ASN A C 1
ATOM 679 O O . ASN A 1 85 ? 7.091 12.11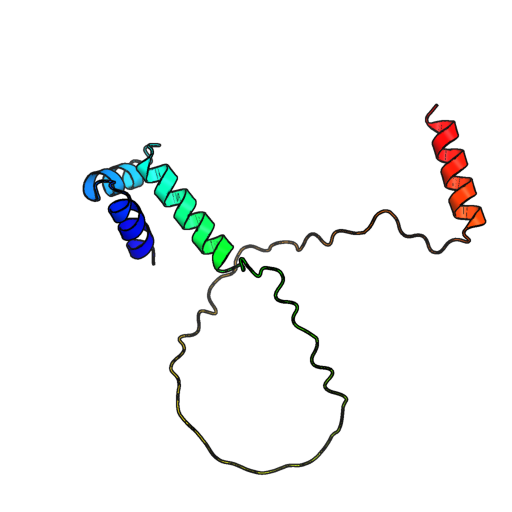7 8.076 1.00 47.31 85 ASN A O 1
ATOM 683 N N . ILE A 1 86 ? 7.238 12.788 5.949 1.00 46.81 86 ILE A N 1
ATOM 684 C CA . ILE A 1 86 ? 6.049 13.659 5.994 1.00 46.81 86 ILE A CA 1
ATOM 685 C C . ILE A 1 86 ? 4.861 12.851 5.478 1.00 46.81 86 ILE A C 1
ATOM 687 O O . ILE A 1 86 ? 4.191 13.175 4.502 1.00 46.81 86 ILE A O 1
ATOM 691 N N . ARG A 1 87 ? 4.590 11.753 6.168 1.00 47.22 87 ARG A N 1
ATOM 692 C CA . ARG A 1 87 ? 3.224 11.333 6.398 1.00 47.22 87 ARG A CA 1
ATOM 693 C C . ARG A 1 87 ? 3.138 11.193 7.898 1.00 47.22 87 ARG A C 1
ATOM 695 O O . ARG A 1 87 ? 3.678 10.255 8.464 1.00 47.22 87 ARG A O 1
ATOM 702 N N . SER A 1 88 ? 2.479 12.164 8.525 1.00 49.53 88 SER A N 1
ATOM 703 C CA . SER A 1 88 ? 1.842 11.984 9.825 1.00 49.53 88 SER A CA 1
ATOM 704 C C . SER A 1 88 ? 0.919 10.768 9.698 1.00 49.53 88 SER A C 1
ATOM 706 O O . SER A 1 88 ? -0.265 10.868 9.378 1.00 49.53 88 SER A O 1
ATOM 708 N N . GLN A 1 89 ? 1.500 9.575 9.815 1.00 55.50 89 GLN A N 1
ATOM 709 C CA . GLN A 1 89 ? 0.749 8.392 10.136 1.00 55.50 89 GLN A CA 1
ATOM 710 C C . GLN A 1 89 ? 0.351 8.629 11.577 1.00 55.50 89 GLN A C 1
ATOM 712 O O . GLN A 1 89 ? 1.143 8.446 12.495 1.00 55.50 89 GLN A O 1
ATOM 717 N N . VAL A 1 90 ? -0.872 9.117 11.765 1.00 54.56 90 VAL A N 1
ATOM 718 C CA . VAL A 1 90 ? -1.566 8.929 13.029 1.00 54.56 90 VAL A CA 1
ATOM 719 C C . VAL A 1 90 ? -1.512 7.427 13.269 1.00 54.56 90 VAL A C 1
ATOM 721 O O . VAL A 1 90 ? -2.219 6.670 12.597 1.00 54.56 90 VAL A O 1
ATOM 724 N N . GLU A 1 91 ? -0.596 6.991 14.132 1.00 57.44 91 GLU A N 1
ATOM 725 C CA . GLU A 1 91 ? -0.491 5.599 14.533 1.00 57.44 91 GLU A CA 1
ATOM 726 C C . GLU A 1 91 ? -1.853 5.214 15.092 1.00 57.44 91 GLU A C 1
ATOM 728 O O . GLU A 1 91 ? -2.261 5.631 16.180 1.00 57.44 91 GLU A O 1
ATOM 733 N N . ARG A 1 92 ? -2.617 4.461 14.302 1.00 70.19 92 ARG A N 1
ATOM 734 C CA . ARG A 1 92 ? -3.874 3.899 14.767 1.00 70.19 92 ARG A CA 1
ATOM 735 C C . ARG A 1 92 ? -3.513 2.828 15.783 1.00 70.19 92 ARG A C 1
ATOM 737 O O . ARG A 1 92 ? -3.187 1.700 15.422 1.00 70.19 92 ARG A O 1
ATOM 744 N N . LYS A 1 93 ? -3.550 3.204 17.060 1.00 79.81 93 LYS A N 1
ATOM 745 C CA . LYS A 1 93 ? -3.405 2.279 18.181 1.00 79.81 93 LYS A CA 1
ATOM 746 C C . LYS A 1 93 ? -4.664 1.422 18.235 1.00 79.81 93 LYS A C 1
ATOM 748 O O . LYS A 1 93 ? -5.708 1.866 18.707 1.00 79.81 93 LYS A O 1
ATOM 753 N N . TRP A 1 94 ? -4.575 0.210 17.700 1.00 84.81 94 TRP A N 1
ATOM 754 C CA . TRP A 1 94 ? -5.615 -0.795 17.876 1.00 84.81 94 TRP A CA 1
ATOM 755 C C . TRP A 1 94 ? -5.731 -1.151 19.361 1.00 84.81 94 TRP A C 1
ATOM 757 O O . TRP A 1 94 ? -4.723 -1.289 20.054 1.00 84.81 94 TRP A O 1
ATOM 767 N N . ALA A 1 95 ? -6.962 -1.305 19.841 1.00 84.94 95 ALA A N 1
ATOM 768 C CA . ALA A 1 95 ? -7.251 -1.854 21.159 1.00 84.94 95 ALA A CA 1
ATOM 769 C C . ALA A 1 95 ? -7.850 -3.254 20.998 1.00 84.94 95 ALA A C 1
ATOM 771 O O . ALA A 1 95 ? -8.604 -3.514 20.058 1.00 84.94 95 ALA A O 1
ATOM 772 N N . LEU A 1 96 ? -7.517 -4.159 21.918 1.00 87.75 96 LEU A N 1
ATOM 773 C CA . LEU A 1 96 ? -8.140 -5.476 21.971 1.00 87.75 96 LEU A CA 1
ATOM 774 C C . LEU A 1 96 ? -9.510 -5.354 22.647 1.00 87.75 96 LEU A C 1
ATOM 776 O O . LEU A 1 96 ? -9.590 -5.291 23.873 1.00 87.75 96 LEU A O 1
ATOM 780 N N . GLY A 1 97 ? -10.572 -5.325 21.841 1.00 90.38 97 GLY A N 1
ATOM 781 C CA . GLY A 1 97 ? -11.948 -5.245 22.331 1.00 90.38 97 GLY A CA 1
ATOM 782 C C . GLY A 1 97 ? -12.207 -3.998 23.182 1.00 90.38 97 GLY A C 1
ATOM 783 O O . GLY A 1 97 ? -11.684 -2.918 22.906 1.00 90.38 97 GLY A O 1
ATOM 784 N N . LEU A 1 98 ? -13.028 -4.157 24.220 1.00 90.50 98 LEU A N 1
ATOM 785 C CA . LEU A 1 98 ? -13.344 -3.117 25.197 1.00 90.50 98 LEU A CA 1
ATOM 786 C C . LEU A 1 98 ? -12.700 -3.472 26.542 1.00 90.50 98 LEU A C 1
ATOM 788 O O . LEU A 1 98 ? -12.790 -4.613 26.991 1.00 90.50 98 LEU A O 1
ATOM 792 N N . GLN A 1 99 ? -12.073 -2.495 27.198 1.00 91.19 99 GLN A N 1
ATOM 793 C CA . GLN A 1 99 ? -11.520 -2.657 28.544 1.00 91.19 99 GLN A CA 1
ATOM 794 C C . GLN A 1 99 ? -12.335 -1.837 29.542 1.00 91.19 99 GLN A C 1
ATOM 796 O O . GLN A 1 99 ? -12.520 -0.636 29.360 1.00 91.19 99 GLN A O 1
ATOM 801 N N . SER A 1 100 ? -12.788 -2.483 30.615 1.00 92.75 100 SER A N 1
ATOM 802 C CA . SER A 1 100 ? -13.495 -1.840 31.724 1.00 92.75 100 SER A CA 1
ATOM 803 C C . SER A 1 100 ? -12.785 -2.131 33.045 1.00 92.75 100 SER A C 1
ATOM 805 O O . SER A 1 100 ? -12.203 -3.200 33.223 1.00 92.75 100 SER A O 1
ATOM 807 N N . ARG A 1 101 ? -12.827 -1.166 33.972 1.00 95.69 101 ARG A N 1
ATOM 808 C CA . ARG A 1 101 ? -12.318 -1.300 35.351 1.00 95.69 101 ARG A CA 1
ATOM 809 C C . ARG A 1 101 ? -13.410 -1.687 36.356 1.00 95.69 101 ARG A C 1
ATOM 811 O O . ARG A 1 101 ? -13.121 -1.785 37.545 1.00 95.69 101 ARG A O 1
ATOM 818 N N . ALA A 1 102 ? -14.649 -1.851 35.894 1.00 95.06 102 ALA A N 1
ATOM 819 C CA . ALA A 1 102 ? -15.782 -2.216 36.736 1.00 95.06 102 ALA A CA 1
ATOM 820 C C . ALA A 1 102 ? -15.656 -3.656 37.255 1.00 95.06 102 ALA A C 1
ATOM 822 O O . ALA A 1 102 ? -14.863 -4.459 36.750 1.00 95.06 102 ALA A O 1
ATOM 823 N N . HIS A 1 103 ? -16.443 -3.999 38.273 1.00 97.44 103 HIS A N 1
ATOM 824 C CA . HIS A 1 103 ? -16.395 -5.348 38.821 1.00 97.44 103 HIS A CA 1
ATOM 825 C C . HIS A 1 103 ? -16.927 -6.357 37.780 1.00 97.44 103 HIS A C 1
ATOM 827 O O . HIS A 1 103 ? -17.916 -6.049 37.112 1.00 97.44 103 HIS A O 1
ATOM 833 N N . PRO A 1 104 ? -16.354 -7.572 37.625 1.00 97.38 104 PRO A N 1
ATOM 834 C CA . PRO A 1 104 ? -16.760 -8.498 36.559 1.00 97.38 104 PRO A CA 1
ATOM 835 C C . PRO A 1 104 ? -18.263 -8.798 36.530 1.00 97.38 104 PRO A C 1
ATOM 837 O O . PRO A 1 104 ? -18.853 -8.941 35.461 1.00 97.38 104 PRO A O 1
ATOM 840 N N . ARG A 1 105 ? -18.901 -8.827 37.707 1.00 97.75 105 ARG A N 1
ATOM 841 C CA . ARG A 1 105 ? -20.353 -8.990 37.829 1.00 97.75 105 ARG A CA 1
ATOM 842 C C . ARG A 1 105 ? -21.123 -7.843 37.169 1.00 97.75 105 ARG A C 1
ATOM 844 O O . ARG A 1 105 ? -22.107 -8.092 36.484 1.00 97.75 105 ARG A O 1
ATOM 851 N N . GLU A 1 106 ? -20.687 -6.606 37.377 1.00 97.69 106 GLU A N 1
ATOM 852 C CA . GLU A 1 106 ? -21.324 -5.404 36.824 1.00 97.69 106 GLU A CA 1
ATOM 853 C C . GLU A 1 106 ? -21.168 -5.358 35.306 1.00 97.69 106 GLU A C 1
ATOM 855 O O . GLU A 1 106 ? -22.153 -5.146 34.606 1.00 97.69 106 GLU A O 1
ATOM 860 N N . ILE A 1 107 ? -19.969 -5.676 34.801 1.00 97.50 107 ILE A N 1
ATOM 861 C CA . ILE A 1 107 ? -19.698 -5.772 33.359 1.00 97.50 107 ILE A CA 1
ATOM 862 C C . ILE A 1 107 ? -20.662 -6.767 32.712 1.00 97.50 107 ILE A C 1
ATOM 864 O O . ILE A 1 107 ? -21.348 -6.433 31.751 1.00 97.50 107 ILE A O 1
ATOM 868 N N . MET A 1 108 ? -20.762 -7.980 33.261 1.00 97.75 108 MET A N 1
ATOM 869 C CA . MET A 1 108 ? -21.667 -8.996 32.721 1.00 97.75 108 MET A CA 1
ATOM 870 C C . MET A 1 108 ? -23.139 -8.592 32.827 1.00 97.75 108 MET A C 1
ATOM 872 O O . MET A 1 108 ? -23.931 -8.959 31.964 1.00 97.75 108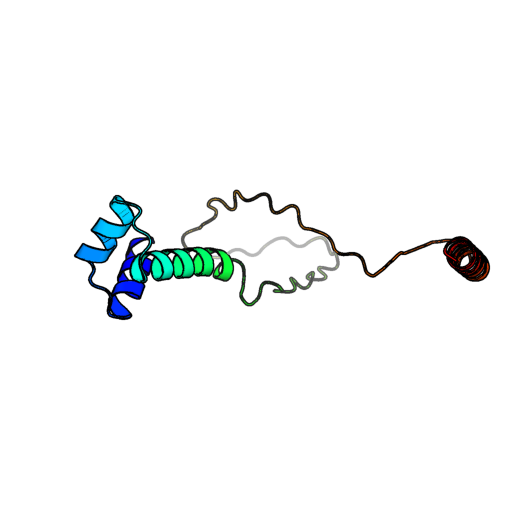 MET A O 1
ATOM 876 N N . THR A 1 109 ? -23.507 -7.819 33.849 1.00 97.94 109 THR A N 1
ATOM 877 C CA . THR A 1 109 ? -24.877 -7.316 34.005 1.00 97.94 109 THR A CA 1
ATOM 878 C C . THR A 1 109 ? -25.218 -6.311 32.905 1.00 97.94 109 THR A C 1
ATOM 880 O O . THR A 1 109 ? -26.277 -6.427 32.292 1.00 97.94 109 THR A O 1
ATOM 883 N N . GLU A 1 110 ? -24.320 -5.368 32.605 1.00 97.00 110 GLU A N 1
ATOM 884 C CA . GLU A 1 110 ? -24.511 -4.442 31.482 1.00 97.00 110 GLU A CA 1
ATOM 885 C C . GLU A 1 110 ? -24.512 -5.154 30.132 1.00 97.00 110 GLU A C 1
ATOM 887 O O . GLU A 1 110 ? -25.359 -4.851 29.297 1.00 97.00 110 GLU A O 1
ATOM 892 N N . VAL A 1 111 ? -23.620 -6.129 29.923 1.00 96.31 111 VAL A N 1
ATOM 893 C CA . VAL A 1 111 ? -23.591 -6.917 28.681 1.00 96.31 111 VAL A CA 1
ATOM 894 C C . VAL A 1 111 ? -24.925 -7.631 28.469 1.00 96.31 111 VAL A C 1
ATOM 896 O O . VAL A 1 111 ? -25.501 -7.540 27.389 1.00 96.31 111 VAL A O 1
ATOM 899 N N . LEU A 1 112 ? -25.451 -8.307 29.493 1.00 97.62 112 LEU A N 1
ATOM 900 C CA . LEU A 1 112 ? -26.743 -8.990 29.396 1.00 97.62 112 LEU A CA 1
ATOM 901 C C . LEU A 1 112 ? -27.889 -8.013 29.125 1.00 97.62 112 LEU A C 1
ATOM 903 O O . LEU A 1 112 ? -28.743 -8.304 28.292 1.00 97.62 112 LEU A O 1
ATOM 907 N N . LYS A 1 113 ? -27.886 -6.853 29.788 1.00 97.44 113 LYS A N 1
ATOM 908 C CA . LYS A 1 113 ? -28.881 -5.803 29.564 1.00 97.44 113 LYS A CA 1
ATOM 909 C C . LYS A 1 113 ? -28.835 -5.284 28.122 1.00 97.44 113 LYS A C 1
ATOM 911 O O . LYS A 1 113 ? -29.865 -5.260 27.459 1.00 97.44 113 LYS A O 1
ATOM 916 N N . ALA A 1 114 ? -27.650 -4.946 27.616 1.00 97.31 114 ALA A N 1
ATOM 917 C CA . ALA A 1 114 ? -27.468 -4.458 26.251 1.00 97.31 114 ALA A CA 1
ATOM 918 C C . ALA A 1 114 ? -27.899 -5.495 25.198 1.00 97.31 114 ALA A C 1
ATOM 920 O O . ALA A 1 114 ? -28.503 -5.140 24.191 1.00 97.31 114 ALA A O 1
ATOM 921 N N . LEU A 1 115 ? -27.632 -6.785 25.437 1.00 96.94 115 LEU A N 1
ATOM 922 C CA . LEU A 1 115 ? -28.076 -7.865 24.548 1.00 96.94 115 LEU A CA 1
ATOM 923 C C . LEU A 1 115 ? -29.600 -8.052 24.551 1.00 96.94 115 LEU A C 1
ATOM 925 O O . LEU A 1 115 ? -30.160 -8.419 23.524 1.00 96.94 115 LEU A O 1
ATOM 929 N N . GLN A 1 116 ? -30.269 -7.810 25.681 1.00 96.25 116 GLN A N 1
ATOM 930 C CA . GLN A 1 116 ? -31.732 -7.863 25.775 1.00 96.25 116 GLN A CA 1
ATOM 931 C C . GLN A 1 116 ? -32.407 -6.678 25.082 1.00 96.25 116 GLN A C 1
ATOM 933 O O . GLN A 1 116 ? -33.466 -6.856 24.496 1.00 96.25 116 GLN A O 1
ATOM 938 N N . GLU A 1 117 ? -31.803 -5.489 25.140 1.00 96.69 117 GLU A N 1
ATOM 939 C CA . GLU A 1 117 ? -32.314 -4.278 24.479 1.00 96.69 117 GLU A CA 1
ATOM 940 C C . GLU A 1 117 ? -32.169 -4.313 22.950 1.00 96.69 117 GLU A C 1
ATOM 942 O O . GLU A 1 117 ? -32.859 -3.574 22.251 1.00 96.69 117 GLU A O 1
ATOM 947 N N . LEU A 1 118 ? -31.267 -5.148 22.426 1.00 94.44 118 LEU A N 1
ATOM 948 C CA . LEU A 1 118 ? -31.029 -5.292 20.986 1.00 94.44 118 LEU A CA 1
ATOM 949 C C . LEU A 1 118 ? -32.011 -6.262 20.297 1.00 94.44 118 LEU A C 1
ATOM 951 O O . LEU A 1 118 ? -31.936 -6.438 19.081 1.00 94.44 118 LEU A O 1
ATOM 955 N N . ASN A 1 119 ? -32.882 -6.916 21.065 1.00 68.88 119 ASN A N 1
ATOM 956 C CA . ASN A 1 119 ? -33.838 -7.925 20.605 1.00 68.88 119 ASN A CA 1
ATOM 957 C C . ASN A 1 119 ? -35.268 -7.367 20.600 1.00 68.88 119 ASN A C 1
ATOM 959 O O . ASN A 1 119 ? -36.076 -7.845 19.775 1.00 68.88 119 ASN A O 1
#